Protein AF-A0A822GGQ1-F1 (afdb_monomer_lite)

Radius of gyration: 15.98 Å; chains: 1; bounding box: 36×19×51 Å

pLDDT: mean 80.84, std 10.33, range [44.84, 93.0]

Sequence (78 aa):
SNGDVFMFIGADVSHVVVSERKLSITAVVASISPTSTPCVCCSSEQRSIKDKKYSLEIFKDFQSMIRDLLHIYIHTNK

Secondary structure (DSSP, 8-state):
--------EEEEEEEEEETTEEEEEEEEEE--STTSPPEEEEEEEEEETT-S-------TTHHHHHHHHHHHHHHHT-

Structure (mmCIF, N/CA/C/O backbone):
data_AF-A0A822GGQ1-F1
#
_entry.id   AF-A0A822GGQ1-F1
#
loop_
_atom_site.group_PDB
_atom_site.id
_atom_site.type_symbol
_atom_site.label_atom_id
_atom_site.label_alt_id
_atom_site.label_comp_id
_atom_site.label_asym_id
_atom_site.label_entity_id
_atom_site.label_seq_id
_atom_site.pdbx_PDB_ins_code
_atom_site.Cartn_x
_atom_site.Cartn_y
_atom_site.Cartn_z
_atom_site.occupancy
_atom_site.B_iso_or_equiv
_atom_site.auth_seq_id
_atom_site.auth_comp_id
_atom_site.auth_asym_id
_atom_site.auth_atom_id
_atom_site.pdbx_PDB_model_num
ATOM 1 N N . SER A 1 1 ? 12.926 3.823 -28.581 1.00 44.84 1 SER A N 1
ATOM 2 C CA . SER A 1 1 ? 11.690 4.327 -27.954 1.00 44.84 1 SER A CA 1
ATOM 3 C C . SER A 1 1 ? 11.986 4.543 -26.485 1.00 44.84 1 SER A C 1
ATOM 5 O O . SER A 1 1 ? 12.298 3.579 -25.800 1.00 44.84 1 SER A O 1
ATOM 7 N N . ASN A 1 2 ? 11.972 5.786 -26.006 1.00 51.03 2 ASN A N 1
ATOM 8 C CA . ASN A 1 2 ? 12.072 6.048 -24.570 1.00 51.03 2 ASN A CA 1
ATOM 9 C C . ASN A 1 2 ? 10.686 5.764 -23.990 1.00 51.03 2 ASN A C 1
ATOM 11 O O . ASN A 1 2 ? 9.809 6.614 -24.085 1.00 51.03 2 ASN A O 1
ATOM 15 N N . GLY A 1 3 ? 10.447 4.520 -23.573 1.00 64.31 3 GLY A N 1
ATOM 16 C CA . GLY A 1 3 ? 9.152 4.115 -23.032 1.00 64.31 3 GLY A CA 1
ATOM 17 C C . GLY A 1 3 ? 8.858 4.874 -21.744 1.00 64.31 3 GLY A C 1
ATOM 18 O O . GLY A 1 3 ? 9.754 5.042 -20.918 1.00 64.31 3 GLY A O 1
ATOM 19 N N . ASP A 1 4 ? 7.619 5.332 -21.585 1.00 70.50 4 ASP A N 1
ATOM 20 C CA . ASP A 1 4 ? 7.157 5.905 -20.327 1.00 70.50 4 ASP A CA 1
ATOM 21 C C . ASP A 1 4 ? 7.328 4.877 -19.196 1.00 70.50 4 ASP A C 1
ATOM 23 O O . ASP A 1 4 ? 7.018 3.691 -19.339 1.00 70.50 4 ASP A O 1
ATOM 27 N N . VAL A 1 5 ? 7.876 5.335 -18.072 1.00 73.75 5 VAL A N 1
ATOM 28 C CA . VAL A 1 5 ? 8.266 4.491 -16.939 1.00 73.75 5 VAL A CA 1
ATOM 29 C C . VAL A 1 5 ? 7.142 4.558 -15.903 1.00 73.75 5 VAL A C 1
ATOM 31 O O . VAL A 1 5 ? 7.058 5.512 -15.131 1.00 73.75 5 VAL A O 1
ATOM 34 N N . PHE A 1 6 ? 6.255 3.557 -15.896 1.00 82.06 6 PHE A N 1
ATOM 35 C CA . PHE A 1 6 ? 5.062 3.518 -15.040 1.00 82.06 6 PHE A CA 1
ATOM 36 C C . PHE A 1 6 ? 5.269 2.732 -13.742 1.00 82.06 6 PHE A C 1
ATOM 38 O O . PHE A 1 6 ? 5.709 1.584 -13.759 1.00 82.06 6 PHE A O 1
ATOM 45 N N . MET A 1 7 ? 4.838 3.323 -12.626 1.00 88.00 7 MET A N 1
ATOM 46 C CA . MET A 1 7 ? 4.691 2.634 -11.346 1.00 88.00 7 MET A CA 1
ATOM 47 C C . MET A 1 7 ? 3.205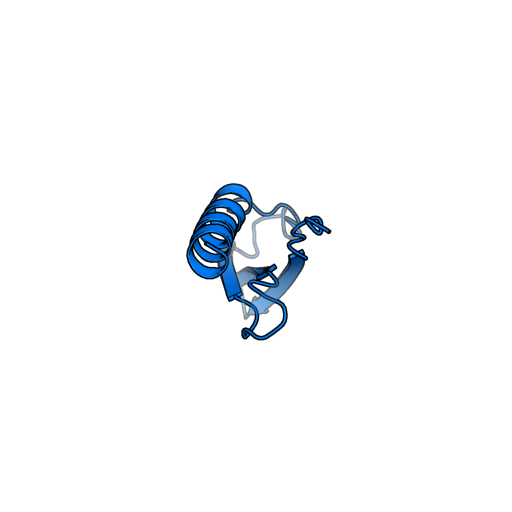 2.360 -11.090 1.00 88.00 7 MET A C 1
ATOM 49 O O . MET A 1 7 ? 2.403 3.289 -10.996 1.00 88.00 7 MET A O 1
ATOM 53 N N . PHE A 1 8 ? 2.840 1.090 -10.951 1.00 89.75 8 PHE A N 1
ATOM 54 C CA . PHE A 1 8 ? 1.509 0.661 -10.535 1.00 89.75 8 PHE A CA 1
ATOM 55 C C . PHE A 1 8 ? 1.451 0.573 -9.015 1.00 89.75 8 PHE A C 1
ATOM 57 O O . PHE A 1 8 ? 2.342 -0.010 -8.399 1.00 89.75 8 PHE A O 1
ATOM 64 N N . ILE A 1 9 ? 0.395 1.131 -8.422 1.00 92.44 9 ILE A N 1
ATOM 65 C CA . ILE A 1 9 ? 0.161 1.108 -6.977 1.00 92.44 9 ILE A CA 1
ATOM 66 C C . ILE A 1 9 ? -1.156 0.387 -6.692 1.00 92.44 9 ILE A C 1
ATOM 68 O O . ILE A 1 9 ? -2.190 0.735 -7.260 1.00 92.44 9 ILE A O 1
ATOM 72 N N . GLY A 1 10 ? -1.117 -0.582 -5.781 1.00 92.12 10 GLY A N 1
ATOM 73 C CA . GLY A 1 10 ? -2.296 -1.151 -5.130 1.00 92.12 10 GLY A CA 1
ATOM 74 C C . GLY A 1 10 ? -2.328 -0.719 -3.668 1.00 92.12 10 GLY A C 1
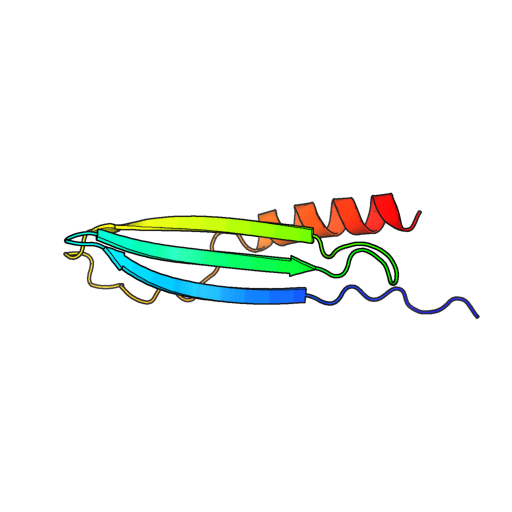ATOM 75 O O . GLY A 1 10 ? -1.294 -0.731 -3.007 1.00 92.12 10 GLY A O 1
ATOM 76 N N . ALA A 1 11 ? -3.488 -0.319 -3.156 1.00 92.12 11 ALA A N 1
ATOM 77 C CA . ALA A 1 11 ? -3.624 0.163 -1.788 1.00 92.12 11 ALA A CA 1
ATOM 78 C C . ALA A 1 11 ? -4.926 -0.355 -1.168 1.00 92.12 11 ALA A C 1
ATOM 80 O O . ALA A 1 11 ? -5.964 -0.321 -1.825 1.00 92.12 11 ALA A O 1
ATOM 81 N N . ASP A 1 12 ? -4.862 -0.821 0.079 1.00 91.50 12 ASP A N 1
ATOM 82 C CA . ASP A 1 12 ? -6.013 -1.347 0.820 1.00 91.50 12 ASP A CA 1
ATOM 83 C C . ASP A 1 12 ? -5.980 -0.921 2.294 1.00 91.50 12 ASP A C 1
ATOM 85 O O . ASP A 1 12 ? -4.905 -0.736 2.881 1.00 91.50 12 ASP A O 1
ATOM 89 N N . VAL A 1 13 ? -7.170 -0.798 2.888 1.00 88.31 13 VAL A N 1
ATOM 90 C CA . VAL A 1 13 ? -7.352 -0.672 4.336 1.00 88.31 13 VAL A CA 1
ATOM 91 C C . VAL A 1 13 ? -8.256 -1.793 4.820 1.00 88.31 13 VAL A C 1
ATOM 93 O O . VAL A 1 13 ? -9.444 -1.844 4.519 1.00 88.31 13 VAL A O 1
ATOM 96 N N . SER A 1 14 ? -7.697 -2.647 5.666 1.00 88.00 14 SER A N 1
ATOM 97 C CA . SER A 1 14 ? -8.409 -3.737 6.312 1.00 88.00 14 SER A CA 1
ATOM 98 C C . SER A 1 14 ? -8.718 -3.384 7.768 1.00 88.00 14 SER A C 1
ATOM 100 O O . SER A 1 14 ? -7.828 -3.025 8.545 1.00 88.00 14 SER A O 1
ATOM 102 N N . HIS A 1 15 ? -9.986 -3.509 8.163 1.00 85.25 15 HIS A N 1
ATOM 103 C CA . HIS A 1 15 ? -10.431 -3.288 9.540 1.00 85.25 15 HIS A CA 1
ATOM 104 C C . HIS A 1 15 ? -10.589 -4.618 10.277 1.00 85.25 15 HIS A C 1
ATOM 106 O O . HIS A 1 15 ? -11.367 -5.479 9.869 1.00 85.25 15 HIS A O 1
ATOM 112 N N . VAL A 1 16 ? -9.876 -4.773 11.392 1.00 84.38 16 VAL A N 1
ATOM 113 C CA . VAL A 1 16 ? -9.882 -5.988 12.212 1.00 84.38 16 VAL A CA 1
ATOM 114 C C . VAL A 1 16 ? -10.347 -5.651 13.628 1.00 84.38 16 VAL A C 1
ATOM 116 O O . VAL A 1 16 ? -9.832 -4.729 14.266 1.00 84.38 16 VAL A O 1
ATOM 119 N N . VAL A 1 17 ? -11.310 -6.418 14.144 1.00 82.56 17 VAL A N 1
ATOM 120 C CA . VAL A 1 17 ? -11.718 -6.363 15.556 1.00 82.56 17 VAL A CA 1
ATOM 121 C C . VAL A 1 17 ? -11.042 -7.502 16.300 1.00 82.56 17 VAL A C 1
ATOM 123 O O . VAL A 1 17 ? -11.259 -8.667 15.976 1.00 82.56 17 VAL A O 1
ATOM 126 N N . VAL A 1 18 ? -10.247 -7.173 17.316 1.00 80.81 18 VAL A N 1
ATOM 127 C CA . VAL A 1 18 ? -9.632 -8.162 18.208 1.00 80.81 18 VAL A CA 1
ATOM 128 C C . VAL A 1 18 ? -9.996 -7.793 19.641 1.00 80.81 18 VAL A C 1
ATOM 130 O O . VAL A 1 18 ? -9.459 -6.834 20.199 1.00 80.81 18 VAL A O 1
ATOM 133 N N . SER A 1 19 ? -10.909 -8.558 20.251 1.00 81.94 19 SER A N 1
ATOM 134 C CA . SER A 1 19 ? -11.437 -8.278 21.598 1.00 81.94 19 SER A CA 1
ATOM 135 C C . SER A 1 19 ? -12.010 -6.845 21.697 1.00 81.94 19 SER A C 1
ATOM 137 O O . SER A 1 19 ? -12.788 -6.436 20.838 1.00 81.94 19 SER A O 1
ATOM 139 N N . GLU A 1 20 ? -11.623 -6.058 22.706 1.00 76.56 20 GLU A N 1
ATOM 140 C CA . GLU A 1 20 ? -12.033 -4.655 22.893 1.00 76.56 20 GLU A CA 1
ATOM 141 C C . GLU A 1 20 ? -11.221 -3.636 22.064 1.00 76.56 20 GLU A C 1
ATOM 143 O O . GLU A 1 20 ? -11.292 -2.421 22.299 1.00 76.56 20 GLU A O 1
ATOM 148 N N . ARG A 1 21 ? -10.410 -4.095 21.103 1.00 74.50 21 ARG A N 1
ATOM 149 C CA . ARG A 1 21 ? -9.568 -3.229 20.268 1.00 74.50 21 ARG A CA 1
ATOM 150 C C . ARG A 1 21 ? -9.987 -3.289 18.805 1.00 74.50 21 ARG A C 1
ATOM 152 O O . ARG A 1 21 ? -10.303 -4.348 18.264 1.00 74.50 21 ARG A O 1
ATOM 159 N N . LYS A 1 22 ? -9.948 -2.122 18.167 1.00 78.56 22 LYS A N 1
ATOM 160 C CA . LYS A 1 22 ? -10.193 -1.926 16.738 1.00 78.56 22 LYS A CA 1
ATOM 161 C C . LYS A 1 22 ? -8.867 -1.565 16.080 1.00 78.56 22 LYS A C 1
ATOM 163 O O . LYS A 1 22 ? -8.230 -0.594 16.490 1.00 78.56 22 LYS A O 1
ATOM 168 N N . LEU A 1 23 ? -8.448 -2.349 15.097 1.00 80.56 23 LEU A N 1
ATOM 169 C CA . LEU A 1 23 ? -7.223 -2.133 14.338 1.00 80.56 23 LEU A CA 1
ATOM 170 C C . LEU A 1 23 ? -7.588 -1.810 12.890 1.00 80.56 23 LEU A C 1
ATOM 172 O O . LEU A 1 23 ? -8.344 -2.553 12.267 1.00 80.56 23 LEU A O 1
ATOM 176 N N . SER A 1 24 ? -7.023 -0.736 12.352 1.00 85.31 24 SER A N 1
ATOM 177 C CA . SER A 1 24 ? -7.009 -0.487 10.911 1.00 85.31 24 SER A CA 1
ATOM 178 C C . SER A 1 24 ? -5.606 -0.763 10.400 1.00 85.31 24 SER A C 1
ATOM 180 O O . SER A 1 24 ? -4.648 -0.144 10.866 1.00 85.31 24 SER A O 1
ATOM 182 N N . ILE A 1 25 ? -5.485 -1.695 9.465 1.00 86.50 25 ILE A N 1
ATOM 183 C CA . ILE A 1 25 ? -4.231 -2.025 8.794 1.00 86.50 25 ILE A CA 1
ATOM 184 C C . ILE A 1 25 ? -4.297 -1.416 7.407 1.00 86.50 25 ILE A C 1
ATOM 186 O O . ILE A 1 25 ? -5.239 -1.662 6.667 1.00 86.50 25 ILE A O 1
ATOM 190 N N . THR A 1 26 ? -3.301 -0.617 7.070 1.00 89.06 26 THR A N 1
ATOM 191 C CA . THR A 1 26 ? -3.130 -0.027 5.751 1.00 89.06 26 THR A CA 1
ATOM 192 C C . THR A 1 26 ? -1.963 -0.708 5.059 1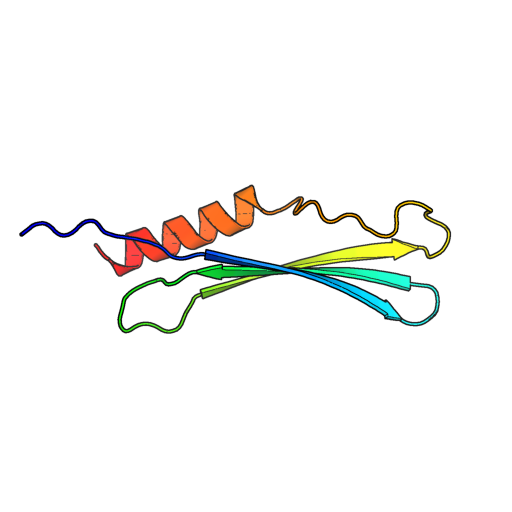.00 89.06 26 THR A C 1
ATOM 194 O O . THR A 1 26 ? -0.891 -0.815 5.655 1.00 89.06 26 THR A O 1
ATOM 197 N N . ALA A 1 27 ? -2.151 -1.129 3.814 1.00 90.88 27 ALA A N 1
ATOM 198 C CA . ALA A 1 27 ? -1.089 -1.672 2.978 1.00 90.88 27 ALA A CA 1
ATOM 199 C C . ALA A 1 27 ? -1.043 -0.932 1.640 1.00 90.88 27 ALA A C 1
ATOM 201 O O . ALA A 1 27 ? -2.078 -0.665 1.030 1.00 90.88 27 ALA A O 1
ATOM 202 N N . VAL A 1 28 ? 0.165 -0.609 1.182 1.00 91.88 28 VAL A N 1
ATOM 203 C CA . VAL A 1 28 ? 0.433 -0.022 -0.132 1.00 91.88 28 VAL A CA 1
ATOM 204 C C . VAL A 1 28 ? 1.515 -0.850 -0.811 1.00 91.88 28 VAL A C 1
ATOM 206 O O . VAL A 1 28 ? 2.601 -1.029 -0.267 1.00 91.88 28 VAL A O 1
ATOM 209 N N . VAL A 1 29 ? 1.212 -1.358 -1.997 1.00 91.81 29 VAL A N 1
ATOM 210 C CA . VAL A 1 29 ? 2.095 -2.177 -2.827 1.00 91.81 29 VAL A CA 1
ATOM 211 C C . VAL A 1 29 ? 2.439 -1.395 -4.086 1.00 91.81 29 VAL A C 1
ATOM 213 O O . VAL A 1 29 ? 1.540 -0.827 -4.702 1.00 91.81 29 VAL A O 1
ATOM 216 N N . ALA A 1 30 ? 3.705 -1.396 -4.502 1.00 93.00 30 ALA A N 1
ATOM 217 C CA . ALA A 1 30 ? 4.129 -0.792 -5.762 1.00 93.00 30 ALA A CA 1
ATOM 218 C C . ALA A 1 30 ? 4.936 -1.753 -6.640 1.00 93.00 30 ALA A C 1
ATOM 220 O O . ALA A 1 30 ? 5.797 -2.496 -6.157 1.00 93.00 30 ALA A O 1
ATOM 221 N N . SER A 1 31 ? 4.693 -1.693 -7.951 1.00 90.44 31 SER A N 1
ATOM 222 C CA . SER A 1 31 ? 5.554 -2.329 -8.948 1.00 90.44 31 SER A CA 1
ATOM 223 C C . SER A 1 31 ? 6.857 -1.538 -9.06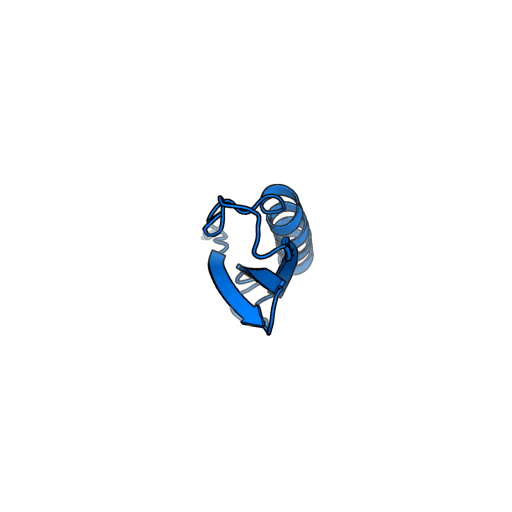4 1.00 90.44 31 SER A C 1
ATOM 225 O O . SER A 1 31 ? 6.851 -0.401 -9.539 1.00 90.44 31 SER A O 1
ATOM 227 N N . ILE A 1 32 ? 7.972 -2.126 -8.636 1.00 85.44 32 ILE A N 1
ATOM 228 C CA . ILE A 1 32 ? 9.260 -1.429 -8.645 1.00 85.44 32 ILE A CA 1
ATOM 229 C C . ILE A 1 32 ? 9.953 -1.537 -10.003 1.00 85.44 32 ILE A C 1
ATOM 231 O O . ILE A 1 32 ? 10.526 -0.567 -10.471 1.00 85.44 32 ILE A O 1
ATOM 235 N N . SER A 1 33 ? 9.872 -2.679 -10.674 1.00 79.69 33 SER A N 1
ATOM 236 C CA . SER A 1 33 ? 10.335 -2.866 -12.050 1.00 79.69 33 SER A CA 1
ATOM 237 C C . SER A 1 33 ? 9.592 -4.055 -12.670 1.00 79.69 33 SER A C 1
ATOM 239 O O . SER A 1 33 ? 8.980 -4.830 -11.930 1.00 79.69 33 SER A O 1
ATOM 241 N N . PRO A 1 34 ? 9.650 -4.259 -13.997 1.00 73.06 34 PRO A N 1
ATOM 242 C CA . PRO A 1 34 ? 8.956 -5.374 -14.646 1.00 73.06 34 PRO A CA 1
ATOM 243 C C . PRO A 1 34 ? 9.384 -6.763 -14.148 1.00 73.06 34 PRO A C 1
ATOM 245 O O . PRO A 1 34 ? 8.651 -7.731 -14.323 1.00 73.06 34 PRO A O 1
ATOM 248 N N . THR A 1 35 ? 10.578 -6.870 -13.561 1.00 73.44 35 THR A N 1
ATOM 249 C CA . THR A 1 35 ? 11.200 -8.140 -13.161 1.00 73.44 35 THR A CA 1
ATOM 250 C C . THR A 1 35 ? 11.429 -8.267 -11.656 1.00 73.44 35 THR A C 1
ATOM 252 O O . THR A 1 35 ? 11.842 -9.332 -11.201 1.00 73.44 35 THR A O 1
ATOM 255 N N . SER A 1 36 ? 11.186 -7.212 -10.874 1.00 75.56 36 SER A N 1
ATOM 256 C CA . SER A 1 36 ? 11.392 -7.236 -9.425 1.00 75.56 36 SER A CA 1
ATOM 257 C C . SER A 1 36 ? 10.123 -7.604 -8.669 1.00 75.56 36 SER A C 1
ATOM 259 O O . SER A 1 36 ? 8.999 -7.345 -9.103 1.00 75.56 36 SER A O 1
ATOM 261 N N . THR A 1 37 ? 10.319 -8.194 -7.492 1.00 81.12 37 THR A N 1
ATOM 262 C CA . THR A 1 37 ? 9.246 -8.384 -6.519 1.00 81.12 37 THR A CA 1
ATOM 263 C C . THR A 1 37 ? 8.641 -7.022 -6.151 1.00 81.12 37 THR A C 1
ATOM 265 O O . THR A 1 37 ? 9.400 -6.088 -5.871 1.00 81.12 37 THR A O 1
ATOM 268 N N . PRO A 1 38 ? 7.302 -6.886 -6.112 1.00 82.25 38 PRO A N 1
ATOM 269 C CA . PRO A 1 38 ? 6.653 -5.660 -5.663 1.00 82.25 38 PRO A CA 1
ATOM 270 C C . PRO A 1 38 ? 7.099 -5.270 -4.252 1.00 82.25 38 PRO A C 1
ATOM 272 O O . PRO A 1 38 ? 7.261 -6.129 -3.382 1.00 82.25 38 PRO A O 1
ATOM 275 N N . CYS A 1 39 ? 7.274 -3.973 -4.013 1.00 87.88 39 CYS A N 1
ATOM 276 C CA . CYS A 1 39 ? 7.589 -3.465 -2.682 1.00 87.88 39 CYS A CA 1
ATOM 277 C C . CYS A 1 39 ? 6.296 -3.152 -1.929 1.00 87.88 39 CYS A C 1
ATOM 279 O O . CYS A 1 39 ? 5.332 -2.678 -2.530 1.00 87.88 39 CYS A O 1
ATOM 281 N N . VAL A 1 40 ? 6.280 -3.422 -0.624 1.00 87.12 40 VAL A N 1
ATOM 282 C CA . VAL A 1 40 ? 5.104 -3.255 0.230 1.00 87.12 40 VAL A CA 1
ATOM 283 C C . VAL A 1 40 ? 5.456 -2.377 1.424 1.00 87.12 40 VAL A C 1
ATOM 285 O O . VAL A 1 40 ? 6.403 -2.665 2.154 1.00 87.12 40 VAL A O 1
ATOM 288 N N . CYS A 1 41 ? 4.655 -1.341 1.652 1.00 86.81 41 CYS A N 1
ATOM 289 C CA . CYS A 1 41 ? 4.660 -0.540 2.868 1.00 86.81 41 CYS A CA 1
ATOM 290 C C . CYS A 1 41 ? 3.363 -0.784 3.639 1.00 86.81 41 CYS A C 1
ATOM 292 O O . CYS A 1 41 ? 2.279 -0.777 3.055 1.00 86.81 41 CYS A O 1
ATOM 294 N N . CYS A 1 42 ? 3.470 -0.962 4.954 1.00 85.81 42 CYS A N 1
ATOM 295 C CA . CYS A 1 42 ? 2.320 -1.177 5.824 1.00 85.81 42 CYS A CA 1
ATOM 296 C C . CYS A 1 42 ? 2.340 -0.189 6.988 1.00 85.81 42 CYS A C 1
ATOM 298 O O . CYS A 1 42 ? 3.398 0.101 7.545 1.00 85.81 42 CYS A O 1
ATOM 300 N N . SER A 1 43 ? 1.161 0.268 7.399 1.00 84.69 43 SER A N 1
ATOM 301 C CA . SER A 1 43 ? 0.958 1.003 8.648 1.00 84.69 43 SER A CA 1
ATOM 302 C C . SER A 1 43 ? -0.240 0.424 9.390 1.00 84.69 43 SER A C 1
ATOM 304 O O . SER A 1 43 ? -1.139 -0.170 8.792 1.00 84.69 43 SER A O 1
ATOM 306 N N . SER A 1 44 ? -0.250 0.558 10.711 1.00 82.44 44 SER A N 1
ATOM 307 C CA . SER A 1 44 ? -1.327 0.039 11.542 1.00 82.44 44 SER A CA 1
ATOM 308 C C . SER A 1 44 ? -1.709 1.057 12.604 1.00 82.44 44 SER A C 1
ATOM 310 O O . SER A 1 44 ? -0.862 1.480 13.391 1.00 82.44 44 SER A O 1
ATOM 312 N N . GLU A 1 45 ? -2.989 1.410 12.667 1.00 79.94 45 GLU A N 1
ATOM 313 C CA . GLU A 1 45 ? -3.528 2.275 13.712 1.00 79.94 45 GLU A CA 1
ATOM 314 C C . GLU A 1 45 ? -4.423 1.472 14.653 1.00 79.94 45 GLU A C 1
ATOM 316 O O . GLU A 1 45 ? -5.408 0.862 14.231 1.00 79.94 45 GLU A O 1
ATOM 321 N N . GLN A 1 46 ? -4.111 1.508 15.949 1.00 75.12 46 GLN A N 1
ATOM 322 C CA . GLN A 1 46 ? -4.934 0.908 16.999 1.00 75.12 46 GLN A CA 1
ATOM 323 C C . GLN A 1 46 ? -5.821 1.957 17.661 1.00 75.12 46 GLN A C 1
ATOM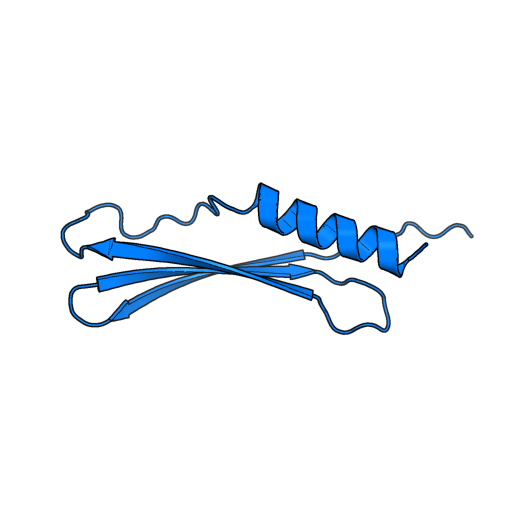 325 O O . GLN A 1 46 ? -5.356 3.039 18.020 1.00 75.12 46 GLN A O 1
ATOM 330 N N . ARG A 1 47 ? -7.097 1.621 17.873 1.00 68.88 47 ARG A N 1
ATOM 331 C CA . ARG A 1 47 ? -8.068 2.466 18.579 1.00 68.88 47 ARG A CA 1
ATOM 332 C C . ARG A 1 47 ? -8.946 1.655 19.532 1.00 68.88 47 ARG A C 1
ATOM 334 O O . ARG A 1 47 ? -9.134 0.446 19.378 1.00 68.88 47 ARG A O 1
ATOM 341 N N . SER A 1 48 ? -9.493 2.335 20.539 1.00 70.38 48 SER A N 1
ATOM 342 C CA . SER A 1 48 ? -10.437 1.744 21.499 1.00 70.38 48 SER A CA 1
ATOM 343 C C . SER A 1 48 ? -11.802 1.478 20.853 1.00 70.38 48 SER A C 1
ATOM 345 O O . SER A 1 48 ? -12.251 2.258 20.013 1.00 70.38 48 SER A O 1
ATOM 347 N N . ILE A 1 49 ? -12.519 0.432 21.293 1.00 71.00 49 ILE A N 1
ATOM 348 C CA . ILE A 1 49 ? -13.881 0.139 20.812 1.00 71.00 49 ILE A CA 1
ATOM 349 C C . ILE A 1 49 ? -14.877 1.282 21.045 1.00 71.00 49 ILE A C 1
ATOM 351 O O . ILE A 1 49 ? -15.811 1.443 20.254 1.00 71.00 49 ILE A O 1
ATOM 355 N N . LYS A 1 50 ? -14.636 2.071 22.103 1.00 72.75 50 LYS A N 1
ATOM 356 C CA . LYS A 1 50 ? -15.449 3.219 22.536 1.00 72.75 50 LYS A CA 1
ATOM 357 C C . LYS A 1 50 ? -15.372 4.399 21.567 1.00 72.75 50 LYS A C 1
ATOM 359 O O . LYS A 1 50 ? -16.222 5.285 21.617 1.00 72.75 50 LYS A O 1
ATOM 364 N N . ASP A 1 51 ? -14.375 4.402 20.689 1.00 69.38 51 ASP A N 1
ATOM 365 C CA . ASP A 1 51 ? -14.222 5.417 19.664 1.00 69.38 51 ASP A CA 1
ATOM 366 C C . ASP A 1 51 ? -15.227 5.155 18.526 1.00 69.38 51 ASP A C 1
ATOM 368 O O . ASP A 1 51 ? -15.228 4.093 17.888 1.00 69.38 51 ASP A O 1
ATOM 372 N N . LYS A 1 52 ? -16.146 6.104 18.298 1.00 64.38 52 LYS A N 1
ATOM 373 C CA . LYS A 1 52 ? -17.263 5.940 17.346 1.00 64.38 52 LYS A CA 1
ATOM 374 C C . LYS A 1 52 ? -16.806 5.962 15.884 1.00 64.38 52 LYS A C 1
ATOM 376 O O . LYS A 1 52 ? -17.532 5.495 15.011 1.00 64.38 52 LYS A O 1
ATOM 381 N N . LYS A 1 53 ? -15.605 6.475 15.600 1.00 65.25 53 LYS A N 1
ATOM 382 C CA . LYS A 1 53 ? -15.060 6.622 14.243 1.00 65.25 53 LYS A CA 1
ATOM 383 C C . LYS A 1 53 ? -14.276 5.365 13.841 1.00 65.25 53 LYS A C 1
ATOM 385 O O . LYS A 1 53 ? -13.048 5.381 13.771 1.00 65.25 53 LYS A O 1
ATOM 390 N N . TYR A 1 54 ? -15.003 4.262 13.655 1.00 57.31 54 TYR A N 1
ATOM 391 C CA . TYR A 1 54 ? -14.431 2.932 13.401 1.00 57.31 54 TYR A CA 1
ATOM 392 C C . TYR A 1 54 ? -13.817 2.784 11.998 1.00 57.31 54 TYR A C 1
ATOM 394 O O . TYR A 1 54 ? -12.791 2.133 11.847 1.00 57.31 54 TYR A O 1
ATOM 402 N N . SER A 1 55 ? -14.387 3.454 11.000 1.00 61.84 55 SER A N 1
ATOM 403 C CA . SER A 1 55 ? -14.057 3.244 9.586 1.00 61.84 55 SER A CA 1
ATOM 404 C C . SER A 1 55 ? -13.267 4.424 9.029 1.00 61.84 55 SER A C 1
ATOM 406 O O . SER A 1 55 ? -13.774 5.213 8.233 1.00 61.84 55 SER A O 1
ATOM 408 N N . LEU A 1 56 ? -12.046 4.637 9.529 1.00 63.75 56 LEU A N 1
ATOM 409 C CA . LEU A 1 56 ? -11.169 5.630 8.912 1.00 63.75 56 LEU A CA 1
ATOM 410 C C . LEU A 1 56 ? -10.490 4.982 7.700 1.00 63.75 56 LEU A C 1
ATOM 412 O O . LEU A 1 56 ? -9.421 4.403 7.834 1.00 63.75 56 LEU A O 1
ATOM 416 N N . GLU A 1 57 ? -11.122 5.098 6.534 1.00 69.12 57 GLU A N 1
ATOM 417 C CA . GLU A 1 57 ? -10.577 4.673 5.229 1.00 69.12 57 GLU A CA 1
ATOM 418 C C . GLU A 1 57 ? -9.484 5.629 4.706 1.00 69.12 57 GLU A C 1
ATOM 420 O O . GLU A 1 57 ? -8.998 5.511 3.586 1.00 69.12 57 GLU A O 1
ATOM 425 N N . ILE A 1 58 ? -9.093 6.616 5.520 1.00 74.06 58 ILE A N 1
ATOM 426 C CA . ILE A 1 58 ? -8.055 7.583 5.177 1.00 74.06 58 ILE A CA 1
ATOM 427 C C . ILE A 1 58 ? -6.700 7.029 5.606 1.00 74.06 58 ILE A C 1
ATOM 429 O O . ILE A 1 58 ? -6.428 6.828 6.791 1.00 74.06 58 ILE A O 1
ATOM 433 N N . PHE A 1 59 ? -5.825 6.888 4.622 1.00 75.88 59 PHE A N 1
ATOM 434 C CA . PHE A 1 59 ? -4.438 6.491 4.762 1.00 75.88 59 PHE A CA 1
ATOM 435 C C . PHE A 1 59 ? -3.632 7.664 5.343 1.00 75.88 59 PHE A C 1
ATOM 437 O O . PHE A 1 59 ? -3.087 8.479 4.595 1.00 75.88 59 PHE A O 1
ATOM 444 N N . LYS A 1 60 ? -3.556 7.796 6.672 1.00 75.69 60 LYS A N 1
ATOM 445 C CA . LYS A 1 60 ? -2.823 8.922 7.286 1.00 75.69 60 LYS A CA 1
ATOM 446 C C . LYS A 1 60 ? -1.357 8.980 6.857 1.00 75.69 60 LYS A C 1
ATOM 448 O O . LYS A 1 60 ? -0.842 10.063 6.601 1.00 75.69 60 LYS A O 1
ATOM 453 N N . ASP A 1 61 ? -0.737 7.817 6.686 1.00 82.50 61 ASP A N 1
ATOM 454 C CA . ASP A 1 61 ? 0.677 7.706 6.330 1.00 82.50 61 ASP A CA 1
ATOM 455 C C . ASP A 1 61 ? 0.911 7.553 4.817 1.00 82.50 61 ASP A C 1
ATOM 457 O O . ASP A 1 61 ? 2.034 7.270 4.398 1.00 82.50 61 ASP A O 1
ATOM 461 N N . PHE A 1 62 ? -0.121 7.737 3.975 1.00 85.19 62 PHE A N 1
ATOM 462 C CA . PHE A 1 62 ? -0.027 7.496 2.527 1.00 85.19 62 PHE A CA 1
ATOM 463 C C . PHE A 1 62 ? 1.139 8.230 1.885 1.00 85.19 62 PHE A C 1
ATOM 465 O O . PHE A 1 62 ? 1.925 7.637 1.158 1.00 85.19 62 PHE A O 1
ATOM 472 N N . GLN A 1 63 ? 1.275 9.524 2.182 1.00 89.12 63 GLN A N 1
ATOM 473 C CA . GLN A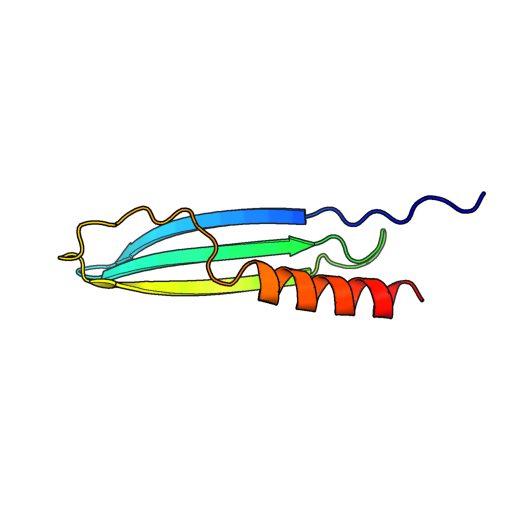 1 63 ? 2.317 10.353 1.585 1.00 89.12 63 GLN A CA 1
ATOM 474 C C . GLN A 1 63 ? 3.719 9.847 1.929 1.00 89.12 63 GLN A C 1
ATOM 476 O O . GLN A 1 63 ? 4.589 9.848 1.061 1.00 89.12 63 GLN A O 1
ATOM 481 N N . SER A 1 64 ? 3.939 9.395 3.168 1.00 89.88 64 SER A N 1
ATOM 482 C CA . SER A 1 64 ? 5.227 8.818 3.558 1.00 89.88 64 SER A CA 1
ATOM 483 C C . SER A 1 64 ? 5.469 7.498 2.835 1.00 89.88 64 SER A C 1
ATOM 485 O O . SER A 1 64 ? 6.519 7.338 2.224 1.00 89.88 64 SER A O 1
ATOM 487 N N . MET A 1 65 ? 4.476 6.603 2.826 1.00 90.62 65 MET A N 1
ATOM 488 C CA . MET A 1 65 ? 4.580 5.300 2.161 1.00 90.62 65 MET A CA 1
ATOM 489 C C . MET A 1 65 ? 4.866 5.448 0.661 1.00 90.62 65 MET A C 1
ATOM 491 O O . MET A 1 65 ? 5.764 4.802 0.134 1.00 90.62 65 MET A O 1
ATOM 495 N N . ILE A 1 66 ? 4.168 6.352 -0.029 1.00 91.94 66 ILE A N 1
ATOM 496 C CA . ILE A 1 66 ? 4.404 6.618 -1.453 1.00 91.94 66 ILE A CA 1
ATOM 497 C C . ILE A 1 66 ? 5.780 7.231 -1.696 1.00 91.94 66 ILE A C 1
ATOM 499 O O . ILE A 1 66 ? 6.442 6.857 -2.661 1.00 91.94 66 ILE A O 1
ATOM 503 N N . ARG A 1 67 ? 6.237 8.153 -0.842 1.00 92.94 67 ARG A N 1
ATOM 504 C CA . ARG A 1 67 ? 7.575 8.745 -0.974 1.00 92.94 67 ARG A CA 1
ATOM 505 C C . ARG A 1 67 ? 8.667 7.683 -0.868 1.00 92.94 67 ARG A C 1
ATOM 507 O O . ARG A 1 67 ? 9.592 7.696 -1.679 1.00 92.94 67 ARG A O 1
ATOM 514 N N . ASP A 1 68 ? 8.541 6.766 0.084 1.00 90.69 68 ASP A N 1
ATOM 515 C CA . ASP A 1 68 ? 9.510 5.689 0.284 1.00 90.69 68 ASP A CA 1
ATOM 516 C C . ASP A 1 68 ? 9.513 4.731 -0.923 1.00 90.69 68 ASP A C 1
ATOM 518 O O . ASP A 1 68 ? 10.575 4.405 -1.458 1.00 90.69 68 ASP A O 1
ATOM 522 N N . LEU A 1 69 ? 8.331 4.376 -1.443 1.00 91.31 69 LEU A N 1
ATOM 523 C CA . LEU A 1 69 ? 8.189 3.548 -2.648 1.00 91.31 69 LEU A CA 1
ATOM 524 C C . LEU A 1 69 ? 8.749 4.229 -3.908 1.00 91.31 69 LEU A C 1
ATOM 526 O O . LEU A 1 69 ? 9.438 3.584 -4.697 1.00 91.31 69 LEU A O 1
ATOM 530 N N . LEU A 1 70 ? 8.524 5.536 -4.079 1.00 91.38 70 LEU A N 1
ATOM 531 C CA . LEU A 1 70 ? 9.094 6.324 -5.179 1.00 91.38 70 LEU A CA 1
ATOM 532 C C . LEU A 1 70 ? 10.623 6.376 -5.113 1.00 91.38 70 LEU A C 1
ATOM 534 O O . LEU A 1 70 ? 11.286 6.267 -6.144 1.00 91.38 70 LEU A O 1
ATOM 538 N N . HIS A 1 71 ? 11.193 6.525 -3.915 1.00 91.06 71 HIS A N 1
ATOM 539 C CA . HIS A 1 71 ? 12.643 6.485 -3.723 1.00 91.06 71 HIS A CA 1
ATOM 540 C C . HIS A 1 71 ? 13.233 5.144 -4.171 1.00 91.06 71 HIS A C 1
ATOM 542 O O . HIS A 1 71 ? 14.238 5.131 -4.886 1.00 91.06 71 HIS A O 1
ATOM 548 N N . ILE A 1 72 ? 12.591 4.033 -3.801 1.00 88.56 72 ILE A N 1
ATOM 549 C CA . ILE A 1 72 ? 12.999 2.686 -4.220 1.00 88.56 72 ILE A CA 1
ATOM 550 C C . ILE A 1 72 ? 12.886 2.552 -5.743 1.00 88.56 72 ILE A C 1
ATOM 552 O O . ILE A 1 72 ? 13.860 2.187 -6.394 1.00 88.56 72 ILE A O 1
ATOM 556 N N . TYR A 1 73 ? 11.744 2.927 -6.322 1.00 88.94 73 TYR A N 1
ATOM 557 C CA . TYR A 1 73 ? 11.497 2.882 -7.766 1.00 88.94 73 TYR A CA 1
ATOM 558 C C . TYR A 1 73 ? 12.557 3.630 -8.581 1.00 88.94 73 TYR A C 1
ATOM 560 O O . TYR A 1 73 ? 13.127 3.080 -9.526 1.00 88.94 73 TYR A O 1
ATOM 568 N N . ILE A 1 74 ? 12.865 4.869 -8.191 1.00 88.31 74 ILE A N 1
ATOM 569 C CA . ILE A 1 74 ? 13.880 5.691 -8.859 1.00 88.31 74 ILE A CA 1
ATOM 570 C C . ILE A 1 74 ? 15.267 5.069 -8.703 1.00 88.31 74 ILE A C 1
ATOM 572 O O . ILE A 1 74 ? 16.052 5.098 -9.643 1.00 88.31 74 ILE A O 1
ATOM 576 N N . HIS A 1 75 ? 15.602 4.530 -7.529 1.00 86.88 75 HIS A N 1
ATOM 577 C CA . HIS A 1 75 ? 16.908 3.911 -7.319 1.00 86.88 75 HIS A CA 1
ATOM 578 C C . HIS A 1 75 ? 17.079 2.623 -8.136 1.00 86.88 75 HIS A C 1
ATOM 580 O O . HIS A 1 75 ? 18.164 2.379 -8.652 1.00 86.88 75 HIS A O 1
ATOM 586 N N . THR A 1 76 ? 16.021 1.823 -8.282 1.00 84.69 76 THR A N 1
ATOM 587 C CA . THR A 1 76 ? 16.064 0.539 -8.996 1.00 84.69 76 THR A CA 1
ATOM 588 C C . THR A 1 76 ? 16.088 0.679 -10.521 1.00 84.69 76 THR A C 1
ATOM 590 O O . THR A 1 76 ? 16.670 -0.178 -11.178 1.00 84.69 76 THR A O 1
ATOM 593 N N . ASN A 1 77 ? 15.485 1.726 -11.095 1.00 77.44 77 ASN A N 1
ATOM 594 C CA . ASN A 1 77 ? 15.396 1.918 -12.556 1.00 77.44 77 ASN A CA 1
ATOM 595 C C . ASN A 1 77 ? 16.338 3.012 -13.096 1.00 77.44 77 ASN A C 1
ATOM 597 O O . ASN A 1 77 ? 16.071 3.576 -14.159 1.00 77.44 77 ASN A O 1
ATOM 601 N N . LYS A 1 78 ? 17.392 3.357 -12.348 1.00 71.19 78 LYS A N 1
ATOM 602 C CA . LYS A 1 78 ? 18.450 4.278 -12.790 1.00 71.19 78 LYS A CA 1
ATOM 603 C C . LYS A 1 78 ? 19.437 3.628 -13.750 1.00 71.19 78 LYS A C 1
ATOM 605 O O . LYS A 1 78 ? 19.710 2.420 -13.587 1.00 71.19 78 LYS A O 1
#

Foldseek 3Di:
DPDDDDKDKDKDWDWDDDPQKIKIKIKIWIDLDPPDDIDMDIDMDIDGNPDPPRDPRDPPCVVVRVVVSVVSSVVVVD